Protein AF-A0A2B7XTY3-F1 (afdb_monomer_lite)

Radius of gyration: 16.06 Å; chains: 1; bounding box: 42×30×39 Å

Secondary structure (DSSP, 8-state):
----PPTTSSSPPPTTTTS----S--SSSTTGGG---PPPPP--TT-EEEEE---S-S--EEEE--PPTT--TTT---TT--PEEEEEPPEEEETTEEEETTTTT-EEEEEPPTTS----PPPP-

Foldseek 3Di:
DDDDDDVQQAAQDAPCPPPPDDAPPPDRGHCSLVRQNYWHDDDAAQDKDKDAQADDFDKDWDWDWDDDPPDAPRRDDCPDTDIDTQDMFDWDDDDPDIGTPCPPVRMDMGHGHNPDPDDDGDTDD

Structure (mmCIF, N/CA/C/O backbone):
data_AF-A0A2B7XTY3-F1
#
_entry.id   AF-A0A2B7XTY3-F1
#
loop_
_atom_site.group_PDB
_atom_site.id
_atom_site.type_symbol
_atom_site.label_atom_id
_atom_site.label_alt_id
_atom_site.label_comp_id
_atom_site.label_asym_id
_atom_site.label_entity_id
_atom_site.label_seq_id
_atom_site.pdbx_PDB_ins_code
_atom_site.Cartn_x
_atom_site.Cartn_y
_atom_site.Cartn_z
_atom_site.occupancy
_atom_site.B_iso_or_equiv
_atom_site.auth_seq_id
_atom_site.auth_comp_id
_atom_site.auth_asym_id
_atom_site.auth_atom_id
_atom_site.pdbx_PDB_model_num
ATOM 1 N N . MET A 1 1 ? -20.065 12.460 -11.308 1.00 44.00 1 MET A N 1
ATOM 2 C CA . MET A 1 1 ? -18.612 12.702 -11.453 1.00 44.00 1 MET A CA 1
ATOM 3 C C . MET A 1 1 ? -17.890 11.585 -10.719 1.00 44.00 1 MET A C 1
ATOM 5 O O . MET A 1 1 ? -18.366 11.207 -9.657 1.00 44.00 1 MET A O 1
ATOM 9 N N . ALA A 1 2 ? -16.833 11.008 -11.294 1.00 62.75 2 ALA A N 1
ATOM 10 C CA . ALA A 1 2 ? -15.995 10.056 -10.564 1.00 62.75 2 ALA A CA 1
ATOM 11 C C . ALA A 1 2 ? -15.209 10.824 -9.493 1.00 62.75 2 ALA A C 1
ATOM 13 O O . ALA A 1 2 ? -14.664 11.887 -9.790 1.00 62.75 2 ALA A O 1
ATOM 14 N N . HIS A 1 3 ? -15.209 10.323 -8.259 1.00 78.00 3 HIS A N 1
ATOM 15 C CA . HIS A 1 3 ? -14.416 10.895 -7.174 1.00 78.00 3 HIS A CA 1
ATOM 16 C C . HIS A 1 3 ? -12.926 10.738 -7.492 1.00 78.00 3 HIS A C 1
ATOM 18 O O . HIS A 1 3 ? -12.490 9.634 -7.822 1.00 78.00 3 HIS A O 1
ATOM 24 N N . ILE A 1 4 ? -12.167 11.833 -7.430 1.00 79.00 4 ILE A N 1
ATOM 25 C CA . ILE A 1 4 ? -10.706 11.811 -7.551 1.00 79.00 4 ILE A CA 1
ATOM 26 C C . ILE A 1 4 ? -10.168 11.891 -6.124 1.00 79.00 4 ILE A C 1
ATOM 28 O O . ILE A 1 4 ? -10.354 12.934 -5.495 1.00 79.00 4 ILE A O 1
ATOM 32 N N . PRO A 1 5 ? -9.534 10.825 -5.607 1.00 83.50 5 PRO A N 1
ATOM 33 C CA . PRO A 1 5 ? -9.073 10.820 -4.233 1.00 83.50 5 PRO A CA 1
ATOM 34 C C . PRO A 1 5 ? -8.046 11.918 -3.968 1.00 83.50 5 PRO A C 1
ATOM 36 O O . PRO A 1 5 ? -7.140 12.139 -4.778 1.00 83.50 5 PRO A O 1
ATOM 39 N N . GLY A 1 6 ? -8.171 12.576 -2.819 1.00 86.81 6 GLY A N 1
ATOM 40 C CA . GLY A 1 6 ? -7.137 13.472 -2.313 1.00 86.81 6 GLY A CA 1
ATOM 41 C C . GLY A 1 6 ? -5.882 12.705 -1.870 1.00 86.81 6 GLY A C 1
ATOM 42 O O . GLY A 1 6 ? -5.942 11.492 -1.628 1.00 86.81 6 GLY A O 1
ATOM 43 N N . PRO A 1 7 ? -4.730 13.386 -1.721 1.00 86.38 7 PRO A N 1
ATOM 44 C CA . PRO A 1 7 ? -3.558 12.766 -1.114 1.00 86.38 7 PRO A CA 1
ATOM 45 C C . PRO A 1 7 ? -3.921 12.260 0.287 1.00 86.38 7 PRO A C 1
ATOM 47 O O . PRO A 1 7 ? -4.583 12.963 1.049 1.00 86.38 7 PRO A O 1
ATOM 50 N N . TRP A 1 8 ? -3.492 11.040 0.613 1.00 88.31 8 TRP A N 1
ATOM 51 C CA . TRP A 1 8 ? -3.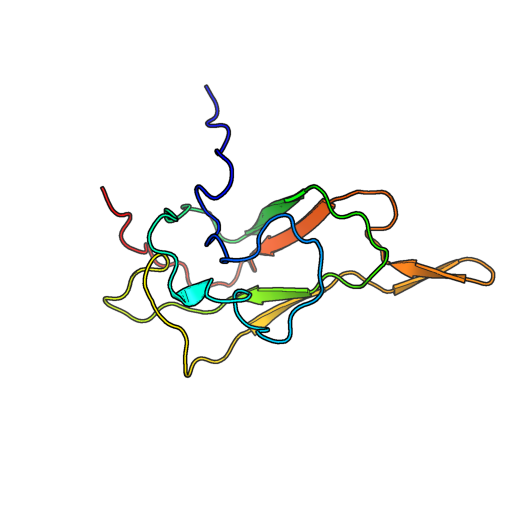729 10.387 1.910 1.00 88.31 8 TRP A CA 1
ATOM 52 C C . TRP A 1 8 ? -5.193 10.072 2.254 1.00 88.31 8 TRP A C 1
ATOM 54 O O . TRP A 1 8 ? -5.459 9.583 3.347 1.00 88.31 8 TRP A O 1
ATOM 64 N N . GLU A 1 9 ? -6.149 10.266 1.338 1.00 90.31 9 GLU A N 1
ATOM 65 C CA . GLU A 1 9 ? -7.566 10.012 1.640 1.00 90.31 9 GLU A CA 1
ATOM 66 C C . GLU A 1 9 ? -7.827 8.555 2.044 1.00 90.31 9 GLU A C 1
ATOM 68 O O . GLU A 1 9 ? -8.570 8.305 2.983 1.00 90.31 9 GLU A O 1
ATOM 73 N N . TYR A 1 10 ? -7.175 7.601 1.377 1.00 90.75 10 TYR A N 1
ATOM 74 C CA . TYR A 1 10 ? -7.287 6.164 1.667 1.00 90.75 10 TYR A CA 1
ATOM 75 C C . TYR A 1 10 ? -5.945 5.527 2.053 1.00 90.75 10 TYR A C 1
ATOM 77 O O . TYR A 1 10 ? -5.815 4.304 2.062 1.00 90.75 10 TYR A O 1
ATOM 85 N N . VAL A 1 11 ? -4.925 6.347 2.326 1.00 90.12 11 VAL A N 1
ATOM 86 C CA . VAL A 1 11 ? -3.563 5.900 2.646 1.00 90.12 11 VAL A CA 1
ATOM 87 C C . VAL A 1 11 ? -3.145 6.551 3.952 1.00 90.12 11 VAL A C 1
ATOM 89 O O . VAL A 1 11 ? -3.159 7.773 4.065 1.00 90.12 11 VAL A O 1
ATOM 92 N N . ARG A 1 12 ? -2.737 5.739 4.929 1.00 89.81 12 ARG A N 1
ATOM 93 C CA . ARG A 1 12 ? -2.214 6.228 6.207 1.00 89.81 12 ARG A CA 1
ATOM 94 C C . ARG A 1 12 ? -0.980 7.103 5.971 1.00 89.81 12 ARG A C 1
ATOM 96 O O . ARG A 1 12 ? 0.006 6.657 5.386 1.00 89.81 12 ARG A O 1
ATOM 103 N N . GLN A 1 13 ? -1.049 8.356 6.408 1.00 89.88 13 GLN A N 1
ATOM 104 C CA . GLN A 1 13 ? 0.046 9.306 6.252 1.00 89.88 13 GLN A CA 1
ATOM 105 C C . GLN A 1 13 ? 1.125 9.069 7.313 1.00 89.88 13 GLN A C 1
ATOM 107 O O . GLN A 1 13 ? 0.864 9.151 8.506 1.00 89.88 13 GLN A O 1
ATOM 112 N N . TRP A 1 14 ? 2.355 8.814 6.880 1.00 88.75 14 TRP A N 1
ATOM 113 C CA . TRP A 1 14 ? 3.515 8.603 7.753 1.00 88.75 14 TRP A CA 1
ATOM 114 C C . TRP A 1 14 ? 4.214 9.931 8.076 1.00 88.75 14 TRP A C 1
ATOM 116 O O . TRP A 1 14 ? 4.176 10.856 7.269 1.00 88.75 14 TRP A O 1
ATOM 126 N N . THR A 1 15 ? 4.884 10.061 9.225 1.00 87.19 15 THR A N 1
ATOM 127 C CA . THR A 1 15 ? 5.346 11.363 9.775 1.00 87.19 15 THR A CA 1
ATOM 128 C C . THR A 1 15 ? 6.521 12.018 9.038 1.00 87.19 15 THR A C 1
ATOM 130 O O . THR A 1 15 ? 6.872 13.160 9.332 1.00 87.19 15 THR A O 1
ATOM 133 N N . ARG A 1 16 ? 7.124 11.335 8.059 1.00 82.88 16 ARG A N 1
ATOM 134 C CA . ARG A 1 16 ? 8.295 11.808 7.293 1.00 82.88 16 ARG A CA 1
ATOM 135 C C . ARG A 1 16 ? 8.054 11.877 5.779 1.00 82.88 16 ARG A C 1
ATOM 137 O O . ARG A 1 16 ? 9.011 11.927 4.999 1.00 82.88 16 ARG A O 1
ATOM 144 N N . TRP A 1 17 ? 6.784 11.900 5.374 1.00 83.62 17 TRP A N 1
ATOM 145 C CA . TRP A 1 17 ? 6.377 12.095 3.984 1.00 83.62 17 TRP A CA 1
ATOM 146 C C . TRP A 1 17 ? 7.073 13.322 3.362 1.00 83.62 17 TRP A C 1
ATOM 148 O O . TRP A 1 17 ? 7.144 14.382 3.978 1.00 83.62 17 TRP A O 1
ATOM 158 N N . GLY A 1 18 ? 7.657 13.153 2.168 1.00 82.38 18 GLY A N 1
ATOM 159 C CA . GLY A 1 18 ? 8.413 14.195 1.452 1.00 82.38 18 GLY A CA 1
ATOM 160 C C . GLY A 1 18 ? 9.920 14.257 1.739 1.00 82.38 18 GLY A C 1
ATOM 161 O O . GLY A 1 18 ? 10.603 15.116 1.191 1.00 82.38 18 GLY A O 1
ATOM 162 N N . THR A 1 19 ? 10.455 13.374 2.589 1.00 82.81 19 THR A N 1
ATOM 163 C CA . THR A 1 19 ? 11.909 13.288 2.826 1.00 82.81 19 THR A CA 1
ATOM 164 C C . THR A 1 19 ? 12.617 12.247 1.948 1.00 82.81 19 THR A C 1
ATOM 166 O O . THR A 1 19 ? 13.841 12.208 1.953 1.00 82.81 19 THR A O 1
ATOM 169 N N . ASP A 1 20 ? 11.866 11.423 1.207 1.00 74.50 20 ASP A N 1
ATOM 170 C CA . ASP A 1 20 ? 12.321 10.382 0.262 1.00 74.50 20 ASP A CA 1
ATOM 171 C C . ASP A 1 20 ? 13.367 9.382 0.796 1.00 74.50 20 ASP A C 1
ATOM 173 O O . ASP A 1 20 ? 14.006 8.658 0.033 1.00 74.50 20 ASP A O 1
ATOM 177 N N . TRP A 1 21 ? 13.528 9.287 2.118 1.00 80.50 21 TRP A N 1
ATOM 178 C CA . TRP A 1 21 ? 14.462 8.347 2.731 1.00 80.50 21 TRP A CA 1
ATOM 179 C C . TRP A 1 21 ? 13.838 6.960 2.910 1.00 80.50 21 TRP A C 1
ATOM 181 O O . TRP A 1 21 ? 12.684 6.855 3.339 1.00 80.50 21 TRP A O 1
ATOM 191 N N . PRO A 1 22 ? 14.609 5.882 2.671 1.00 78.31 22 PRO A N 1
ATOM 192 C CA . PRO A 1 22 ? 14.204 4.546 3.066 1.00 78.31 22 PRO A CA 1
ATOM 193 C C . PRO A 1 22 ? 14.003 4.485 4.580 1.00 78.31 22 PRO A C 1
ATOM 195 O O . PRO A 1 22 ? 14.678 5.164 5.360 1.00 78.31 22 PRO A O 1
ATOM 198 N N . VAL A 1 23 ? 13.071 3.636 4.993 1.00 83.88 23 VAL A N 1
ATOM 199 C CA . VAL A 1 23 ? 12.672 3.490 6.389 1.00 83.88 23 VAL A CA 1
ATOM 200 C C . VAL A 1 23 ? 12.866 2.063 6.868 1.00 83.88 23 VAL A C 1
ATOM 202 O O . VAL A 1 23 ? 12.807 1.111 6.094 1.00 83.88 23 VAL A O 1
ATOM 205 N N . TRP A 1 24 ? 13.088 1.932 8.172 1.00 82.62 24 TRP A N 1
ATOM 206 C CA . TRP A 1 24 ? 13.222 0.644 8.855 1.00 82.62 24 TRP A CA 1
ATOM 207 C C . TRP A 1 24 ? 11.946 0.241 9.599 1.00 82.62 24 TRP A C 1
ATOM 209 O O . TRP A 1 24 ? 11.839 -0.886 10.070 1.00 82.62 24 TRP A O 1
ATOM 219 N N . ASP A 1 25 ? 10.972 1.151 9.680 1.00 85.62 25 ASP A N 1
ATOM 220 C CA . ASP A 1 25 ? 9.600 0.807 10.034 1.00 85.62 25 ASP A CA 1
ATOM 221 C C . ASP A 1 25 ? 8.900 0.272 8.779 1.00 85.62 25 ASP A C 1
ATOM 223 O O . ASP A 1 25 ? 8.530 1.024 7.877 1.00 85.62 25 ASP A O 1
ATOM 227 N N . ILE A 1 26 ? 8.814 -1.053 8.687 1.00 85.38 26 ILE A N 1
ATOM 228 C CA . ILE A 1 26 ? 8.478 -1.764 7.448 1.00 85.38 26 ILE A CA 1
ATOM 229 C C . ILE A 1 26 ? 6.987 -2.082 7.284 1.00 85.38 26 ILE A C 1
ATOM 231 O O . ILE A 1 26 ? 6.615 -2.642 6.256 1.00 85.38 26 ILE A O 1
ATOM 235 N N . ARG A 1 27 ? 6.136 -1.780 8.276 1.00 85.69 27 ARG A N 1
ATOM 236 C CA . ARG A 1 27 ? 4.709 -2.161 8.224 1.00 85.69 27 ARG A CA 1
ATOM 237 C C . ARG A 1 27 ? 3.878 -1.158 7.438 1.00 85.69 27 ARG A C 1
ATOM 239 O O . ARG A 1 27 ? 3.436 -1.445 6.333 1.00 85.69 27 ARG A O 1
ATOM 246 N N . CYS A 1 28 ? 3.728 0.037 8.001 1.00 87.38 28 CYS A N 1
ATOM 247 C CA . CYS A 1 28 ? 3.005 1.153 7.396 1.00 87.38 28 CYS A CA 1
ATOM 248 C C . CYS A 1 28 ? 3.883 2.407 7.271 1.00 87.38 28 CYS A C 1
ATOM 250 O O . CYS A 1 28 ? 3.348 3.504 7.128 1.00 87.38 28 CYS A O 1
ATOM 252 N N . ASN A 1 29 ? 5.216 2.257 7.301 1.00 89.25 29 ASN A N 1
ATOM 253 C CA . ASN A 1 29 ? 6.177 3.362 7.398 1.00 89.25 29 ASN A CA 1
ATOM 254 C C . ASN A 1 29 ? 6.104 4.079 8.774 1.00 89.25 29 ASN A C 1
ATOM 256 O O . ASN A 1 29 ? 5.231 3.792 9.592 1.00 89.25 29 ASN A O 1
ATOM 260 N N . VAL A 1 30 ? 7.046 4.985 9.055 1.00 88.81 30 VAL A N 1
ATOM 261 C CA . VAL A 1 30 ? 7.252 5.628 10.365 1.00 88.81 30 VAL A CA 1
ATOM 262 C C . VAL A 1 30 ? 5.980 6.329 10.843 1.00 88.81 30 VAL A C 1
ATOM 264 O O . VAL A 1 30 ? 5.494 7.260 10.198 1.00 88.81 30 VAL A O 1
ATOM 267 N N . ASP A 1 31 ? 5.464 5.875 11.989 1.00 87.06 31 ASP A N 1
ATOM 268 C CA . ASP A 1 31 ? 4.212 6.333 12.616 1.00 87.06 31 ASP A CA 1
ATOM 269 C C . ASP A 1 31 ? 2.957 6.187 11.733 1.00 87.06 31 ASP A C 1
ATOM 271 O O . ASP A 1 31 ? 1.890 6.684 12.095 1.00 87.06 31 ASP A O 1
ATOM 275 N N . GLY A 1 32 ? 3.034 5.477 10.603 1.00 85.38 32 GLY A N 1
ATOM 276 C CA . GLY A 1 32 ? 1.891 5.302 9.711 1.00 85.38 32 GLY A CA 1
ATOM 277 C C . GLY A 1 32 ? 0.732 4.567 10.384 1.00 85.38 32 GLY A C 1
ATOM 278 O O . GLY A 1 32 ? -0.418 4.934 10.174 1.00 85.38 32 GLY A O 1
ATOM 279 N N . SER A 1 33 ? 0.997 3.597 11.268 1.00 78.44 33 SER A N 1
ATOM 280 C CA . SER A 1 33 ? -0.068 2.895 12.009 1.00 78.44 33 SER A CA 1
ATOM 281 C C . SER A 1 33 ? -0.818 3.782 13.010 1.00 78.44 33 SER A C 1
ATOM 283 O O . SER A 1 33 ? -1.920 3.438 13.428 1.00 78.44 33 SER A O 1
ATOM 285 N N . ARG A 1 34 ? -0.259 4.947 13.361 1.00 78.38 34 ARG A N 1
ATOM 286 C CA . ARG A 1 34 ? -0.883 5.941 14.248 1.00 78.38 34 ARG A CA 1
ATOM 287 C C . ARG A 1 34 ? -1.683 6.998 13.485 1.00 78.38 34 ARG A C 1
ATOM 289 O O . ARG A 1 34 ? -2.318 7.843 14.115 1.00 78.38 34 ARG A O 1
ATOM 296 N N . ALA A 1 35 ? -1.641 6.985 12.153 1.00 79.25 35 ALA A N 1
ATOM 297 C CA . ALA A 1 35 ? -2.366 7.941 11.330 1.00 79.25 35 ALA A CA 1
ATOM 298 C C . ALA A 1 35 ? -3.871 7.644 11.363 1.00 79.25 35 ALA A C 1
ATOM 300 O O . ALA A 1 35 ? -4.314 6.592 10.911 1.00 79.25 35 ALA A O 1
ATOM 301 N N . THR A 1 36 ? -4.666 8.584 11.874 1.00 72.69 36 THR A N 1
ATOM 302 C CA . THR A 1 36 ? -6.124 8.428 12.043 1.00 72.69 36 THR A CA 1
ATOM 303 C C . THR A 1 36 ? -6.952 9.161 10.988 1.00 72.69 36 THR A C 1
ATOM 305 O O . THR A 1 36 ? -8.178 9.115 11.026 1.00 72.69 36 THR A O 1
ATOM 308 N N . ASN A 1 37 ? -6.308 9.849 10.044 1.00 81.94 37 ASN A N 1
ATOM 309 C CA . ASN A 1 37 ? -6.967 10.681 9.035 1.00 81.94 37 ASN A CA 1
ATOM 310 C C . ASN A 1 37 ? -7.392 9.924 7.765 1.00 81.94 37 ASN A C 1
ATOM 312 O O . ASN A 1 37 ? -8.110 10.491 6.944 1.00 81.94 37 ASN A O 1
ATOM 316 N N . ALA A 1 38 ? -6.959 8.673 7.589 1.00 88.06 38 ALA A N 1
ATOM 317 C CA . ALA A 1 38 ? -7.303 7.877 6.417 1.00 88.06 38 ALA A CA 1
ATOM 318 C C . ALA A 1 38 ? -8.727 7.302 6.516 1.00 88.06 38 ALA A C 1
ATOM 320 O O . ALA A 1 38 ? -9.136 6.759 7.543 1.00 88.06 38 ALA A O 1
ATOM 321 N N . GLN A 1 39 ? -9.467 7.370 5.415 1.00 88.00 39 GLN A N 1
ATOM 322 C CA . GLN A 1 39 ? -10.768 6.736 5.239 1.00 88.00 39 GLN A CA 1
ATOM 323 C C . GLN A 1 39 ? -10.619 5.299 4.722 1.00 88.00 39 GLN A C 1
ATOM 325 O O . GLN A 1 39 ? -9.562 4.874 4.254 1.00 88.00 39 GLN A O 1
ATOM 330 N N . THR A 1 40 ? -11.710 4.531 4.774 1.00 87.44 40 THR A N 1
ATOM 331 C CA . THR A 1 40 ? -11.752 3.168 4.226 1.00 87.44 40 THR A CA 1
ATOM 332 C C . THR A 1 40 ? -12.357 3.170 2.826 1.00 87.44 40 THR A C 1
ATOM 334 O O . THR A 1 40 ? -13.525 3.513 2.649 1.00 87.44 40 THR A O 1
ATOM 337 N N . LEU A 1 41 ? -11.585 2.724 1.834 1.00 87.81 41 LEU A N 1
ATOM 338 C CA . LEU A 1 41 ? -12.069 2.556 0.465 1.00 87.81 41 LEU A CA 1
ATOM 339 C C . LEU A 1 41 ? -12.831 1.232 0.318 1.00 87.81 41 LEU A C 1
ATOM 341 O O . LEU A 1 41 ? -12.294 0.156 0.579 1.00 87.81 41 LEU A O 1
ATOM 345 N N . THR A 1 42 ? -14.078 1.294 -0.154 1.00 87.88 42 THR A N 1
ATOM 346 C CA . THR A 1 42 ? -14.834 0.085 -0.512 1.00 87.88 42 THR A CA 1
ATOM 347 C C . THR A 1 42 ? -14.452 -0.374 -1.915 1.00 87.88 42 THR A C 1
ATOM 349 O O . THR A 1 42 ? -14.661 0.349 -2.886 1.00 87.88 42 THR A O 1
ATOM 352 N N . VAL A 1 43 ? -13.937 -1.599 -2.030 1.00 88.56 43 VAL A N 1
ATOM 353 C CA . VAL A 1 43 ? -13.514 -2.208 -3.300 1.00 88.56 43 VAL A CA 1
ATOM 354 C C . VAL A 1 43 ? -14.003 -3.644 -3.411 1.00 88.56 43 VAL A C 1
ATOM 356 O O . VAL A 1 43 ? -14.216 -4.322 -2.406 1.00 88.56 43 VAL A O 1
ATOM 359 N N . ALA A 1 44 ? -14.191 -4.111 -4.643 1.00 90.62 44 ALA A N 1
ATOM 360 C CA . ALA A 1 44 ? -14.522 -5.501 -4.907 1.00 90.62 44 ALA A CA 1
ATOM 361 C C . ALA A 1 44 ? -13.255 -6.365 -4.984 1.00 90.62 44 ALA A C 1
ATOM 363 O O . ALA A 1 44 ? -12.195 -5.920 -5.426 1.00 90.62 44 ALA A O 1
ATOM 364 N N . ALA A 1 45 ? -13.369 -7.637 -4.606 1.00 91.56 45 ALA A N 1
ATOM 365 C CA . ALA A 1 45 ? -12.350 -8.629 -4.924 1.00 91.56 45 ALA A CA 1
ATOM 366 C C . ALA A 1 45 ? -12.158 -8.706 -6.451 1.00 91.56 45 ALA A C 1
ATOM 368 O O . ALA A 1 45 ? -13.121 -8.635 -7.216 1.00 91.56 45 ALA A O 1
ATOM 369 N N . GLY A 1 46 ? -10.913 -8.841 -6.908 1.00 92.56 46 GLY A N 1
ATOM 370 C CA . GLY A 1 46 ? -10.566 -8.754 -8.328 1.00 92.56 46 GLY A CA 1
ATOM 371 C C . GLY A 1 46 ? -10.350 -7.334 -8.857 1.00 92.56 46 GLY A C 1
ATOM 372 O O . GLY A 1 46 ? -9.910 -7.201 -9.996 1.00 92.56 46 GLY A O 1
ATOM 373 N N . THR A 1 47 ? -10.619 -6.284 -8.072 1.00 93.69 47 THR A N 1
ATOM 374 C CA . THR A 1 47 ? -10.275 -4.909 -8.457 1.00 93.69 47 THR A CA 1
ATOM 375 C C . THR A 1 47 ? -8.755 -4.731 -8.500 1.00 93.69 47 THR A C 1
ATOM 377 O O . THR A 1 47 ? -8.044 -5.172 -7.594 1.00 93.69 47 THR A O 1
ATOM 380 N N . GLN A 1 48 ? -8.264 -4.064 -9.548 1.00 93.06 48 GLN A N 1
ATOM 381 C CA . GLN A 1 48 ? -6.888 -3.581 -9.626 1.00 93.06 48 GLN A CA 1
ATOM 382 C C . GLN A 1 48 ? -6.778 -2.218 -8.933 1.00 93.06 48 GLN A C 1
ATOM 384 O O . GLN A 1 48 ? -7.561 -1.309 -9.206 1.00 93.06 48 GLN A O 1
ATOM 389 N N . LEU A 1 49 ? -5.808 -2.095 -8.035 1.00 91.31 49 LEU A N 1
ATOM 390 C CA . LEU A 1 49 ? -5.424 -0.865 -7.357 1.00 91.31 49 LEU A CA 1
ATOM 391 C C . LEU A 1 49 ? -4.101 -0.372 -7.932 1.00 91.31 49 LEU A C 1
ATOM 393 O O . LEU A 1 49 ? -3.221 -1.180 -8.230 1.00 91.31 49 LEU A O 1
ATOM 397 N N . THR A 1 50 ? -3.958 0.947 -8.034 1.00 89.94 50 THR A N 1
ATOM 398 C CA . THR A 1 50 ? -2.768 1.597 -8.587 1.00 89.94 50 THR A CA 1
ATOM 399 C C . THR A 1 50 ? -2.250 2.651 -7.619 1.00 89.94 50 THR A C 1
ATOM 401 O O . THR A 1 50 ? -2.995 3.543 -7.215 1.00 89.94 50 THR A O 1
ATOM 404 N N . ILE A 1 51 ? -0.960 2.579 -7.306 1.00 86.56 51 ILE A N 1
ATOM 405 C CA . ILE A 1 51 ? -0.186 3.643 -6.662 1.00 86.56 51 ILE A CA 1
ATOM 406 C C . ILE A 1 51 ? 0.685 4.285 -7.745 1.00 86.56 51 ILE A C 1
ATOM 408 O O . ILE A 1 51 ? 1.225 3.587 -8.602 1.00 86.56 51 ILE A O 1
ATOM 412 N N . ARG A 1 52 ? 0.787 5.614 -7.743 1.00 86.94 52 ARG A N 1
ATOM 413 C CA . ARG A 1 52 ? 1.545 6.400 -8.732 1.00 86.94 52 ARG A CA 1
ATOM 414 C C . ARG A 1 52 ? 2.828 6.950 -8.109 1.00 86.94 52 ARG A C 1
ATOM 416 O O . ARG A 1 52 ? 3.037 6.811 -6.911 1.00 86.94 52 ARG A O 1
ATOM 423 N N . GLU A 1 53 ? 3.649 7.595 -8.934 1.00 85.62 53 GLU A N 1
ATOM 424 C CA . GLU A 1 53 ? 4.844 8.346 -8.510 1.00 85.62 53 GLU A CA 1
ATOM 425 C C . GLU A 1 53 ? 5.993 7.464 -7.991 1.00 85.62 53 GLU A C 1
ATOM 427 O O . GLU A 1 53 ? 6.780 7.862 -7.138 1.00 85.62 53 GLU A O 1
ATOM 432 N N . VAL A 1 54 ? 6.135 6.262 -8.556 1.00 87.19 54 VAL A N 1
ATOM 433 C CA . VAL A 1 54 ? 7.279 5.376 -8.288 1.00 87.19 54 VAL A CA 1
ATOM 434 C C . VAL A 1 54 ? 8.433 5.725 -9.235 1.00 87.19 54 VAL A C 1
ATOM 436 O O . VAL A 1 54 ? 8.306 5.569 -10.449 1.00 87.19 54 VAL A O 1
ATOM 439 N N . TYR A 1 55 ? 9.558 6.207 -8.698 1.00 86.00 55 TYR A N 1
ATOM 440 C CA . TYR A 1 55 ? 10.688 6.698 -9.509 1.00 86.00 55 TYR A CA 1
ATOM 441 C C . TYR A 1 55 ? 11.951 5.835 -9.456 1.00 86.00 55 TYR A C 1
ATOM 443 O O . TYR A 1 55 ? 12.783 5.932 -10.358 1.00 86.00 55 TYR A O 1
ATOM 451 N N . HIS A 1 56 ? 12.098 4.992 -8.435 1.00 87.25 56 HIS A N 1
ATOM 452 C CA . HIS A 1 56 ? 13.234 4.085 -8.323 1.00 87.25 56 HIS A CA 1
ATOM 453 C C . HIS A 1 56 ? 12.923 2.732 -8.957 1.00 87.25 56 HIS A C 1
ATOM 455 O O . HIS A 1 56 ? 11.820 2.204 -8.827 1.00 87.25 56 HIS A O 1
ATOM 461 N N . GLU A 1 57 ? 13.919 2.184 -9.650 1.00 86.56 57 GLU A N 1
ATOM 462 C CA . GLU A 1 57 ? 13.909 0.796 -10.095 1.00 86.56 57 GLU A CA 1
ATOM 463 C C . GLU A 1 57 ? 13.953 -0.115 -8.867 1.00 86.56 57 GLU A C 1
ATOM 465 O O . GLU A 1 57 ? 14.722 0.123 -7.934 1.00 86.56 57 GLU A O 1
ATOM 470 N N . GLY A 1 58 ? 13.067 -1.107 -8.831 1.00 88.19 58 GLY A N 1
ATOM 471 C CA . GLY A 1 58 ? 12.987 -2.024 -7.709 1.00 88.19 58 GLY A CA 1
ATOM 472 C C . GLY A 1 58 ? 11.726 -2.887 -7.720 1.00 88.19 58 GLY A C 1
ATOM 473 O O . GLY A 1 58 ? 10.748 -2.572 -8.410 1.00 88.19 58 GLY A O 1
ATOM 474 N N . PRO A 1 59 ? 11.730 -3.971 -6.928 1.00 90.00 59 PRO A N 1
ATOM 475 C CA . PRO A 1 59 ? 10.561 -4.814 -6.765 1.00 90.00 59 PRO A CA 1
ATOM 476 C C . PRO A 1 59 ? 9.472 -4.068 -6.002 1.00 90.00 59 PRO A C 1
ATOM 478 O O . PRO A 1 59 ? 9.700 -3.626 -4.874 1.00 90.00 59 PRO A O 1
ATOM 481 N N . MET A 1 60 ? 8.256 -4.051 -6.542 1.00 92.69 60 MET A N 1
ATOM 482 C CA . MET A 1 60 ? 7.075 -3.758 -5.734 1.00 92.69 60 MET A CA 1
ATOM 483 C C . MET A 1 60 ? 6.486 -5.063 -5.224 1.00 92.69 60 MET A C 1
ATOM 485 O O . MET A 1 60 ? 6.346 -6.032 -5.967 1.00 92.69 60 MET A O 1
ATOM 489 N N . GLN A 1 61 ? 6.154 -5.094 -3.938 1.00 93.62 61 GLN A N 1
ATOM 490 C CA . GLN A 1 61 ? 5.526 -6.235 -3.283 1.00 93.62 61 GLN A CA 1
ATOM 491 C C . GLN A 1 61 ? 4.274 -5.751 -2.570 1.00 93.62 61 GLN A C 1
ATOM 493 O O . GLN A 1 61 ? 4.294 -4.713 -1.910 1.00 93.62 61 GLN A O 1
ATOM 498 N N . TYR A 1 62 ? 3.197 -6.519 -2.685 1.00 93.44 62 TYR A N 1
ATOM 499 C CA . TYR A 1 62 ? 1.889 -6.116 -2.191 1.00 93.44 62 TYR A CA 1
ATOM 500 C C . TYR A 1 62 ? 1.397 -7.123 -1.167 1.00 93.44 62 TYR A C 1
ATOM 502 O O . TYR A 1 62 ? 1.385 -8.331 -1.422 1.00 93.44 62 TYR A O 1
ATOM 510 N N . TYR A 1 63 ? 0.964 -6.617 -0.018 1.00 92.25 63 TYR A N 1
ATOM 511 C CA . TYR A 1 63 ? 0.484 -7.427 1.089 1.00 92.25 63 TYR A CA 1
ATOM 512 C C . TYR A 1 63 ? -0.902 -6.965 1.522 1.00 92.25 63 TYR A C 1
ATOM 514 O O . TYR A 1 63 ? -1.247 -5.791 1.392 1.00 92.25 63 TYR A O 1
ATOM 522 N N . ILE A 1 64 ? -1.699 -7.903 2.019 1.00 89.69 64 ILE A N 1
ATOM 523 C CA . ILE A 1 64 ? -2.992 -7.630 2.638 1.00 89.69 64 ILE A CA 1
ATOM 524 C C . ILE A 1 64 ? -3.071 -8.339 3.977 1.00 89.69 64 ILE A C 1
ATOM 526 O O . ILE A 1 64 ? -2.500 -9.414 4.170 1.00 89.69 64 ILE A O 1
ATOM 530 N N . VAL A 1 65 ? -3.815 -7.734 4.886 1.00 88.50 65 VAL A N 1
ATOM 531 C CA . VAL A 1 65 ? -4.127 -8.276 6.198 1.00 88.50 65 VAL A CA 1
ATOM 532 C C . VAL A 1 65 ? -5.625 -8.122 6.448 1.00 88.50 65 VAL A C 1
ATOM 534 O O . VAL A 1 65 ? -6.274 -7.209 5.926 1.00 88.50 65 VAL A O 1
ATOM 537 N N . LYS A 1 66 ? -6.206 -9.067 7.184 1.00 85.81 66 LYS A N 1
ATOM 538 C CA . LYS A 1 66 ? -7.642 -9.110 7.441 1.00 85.81 66 LYS A CA 1
ATOM 539 C C . LYS A 1 66 ? -7.924 -8.462 8.791 1.00 85.81 66 LYS A C 1
ATOM 541 O O . LYS A 1 66 ? -7.890 -9.140 9.798 1.00 85.81 66 LYS A O 1
ATOM 546 N N . VAL A 1 67 ? -8.364 -7.205 8.776 1.00 85.25 67 VAL A N 1
ATOM 547 C CA . VAL A 1 67 ? -8.800 -6.493 9.992 1.00 85.25 67 VAL A CA 1
ATOM 548 C C . VAL A 1 67 ? -9.761 -7.362 10.836 1.00 85.25 67 VAL A C 1
ATOM 550 O O . VAL A 1 67 ? -10.728 -7.896 10.256 1.00 85.25 67 VAL A O 1
ATOM 553 N N . PRO A 1 68 ? -9.529 -7.512 12.157 1.00 83.50 68 PRO A N 1
ATOM 554 C CA . PRO A 1 68 ? -10.402 -8.237 13.071 1.00 83.50 68 PRO A CA 1
ATOM 555 C C . PRO A 1 68 ? -11.857 -7.785 13.036 1.00 83.50 68 PRO A C 1
ATOM 557 O O . PRO A 1 68 ? -12.214 -6.694 12.591 1.00 83.50 68 PRO A O 1
ATOM 560 N N . GLU A 1 69 ? -12.731 -8.644 13.545 1.00 81.75 69 GLU A N 1
ATOM 561 C CA . GLU A 1 69 ? -14.112 -8.262 13.808 1.00 81.75 69 GLU A CA 1
ATOM 562 C C . GLU A 1 69 ? -14.191 -7.154 14.866 1.00 81.75 69 GLU A C 1
ATOM 564 O O . GLU A 1 69 ? -13.572 -7.258 15.917 1.00 81.75 69 GLU A O 1
ATOM 569 N N . GLY A 1 70 ? -14.976 -6.108 14.587 1.00 82.06 70 GLY A N 1
ATOM 570 C CA . GLY A 1 70 ? -15.163 -4.965 15.489 1.00 82.06 70 GLY A CA 1
ATOM 571 C C . GLY A 1 70 ? -14.142 -3.840 15.304 1.00 82.06 70 GLY A C 1
ATOM 572 O O . GLY A 1 70 ? -14.380 -2.740 15.788 1.00 82.06 70 GLY A O 1
ATOM 573 N N . GLU A 1 71 ? -13.073 -4.086 14.545 1.00 82.94 71 GLU A N 1
ATOM 574 C CA . GLU A 1 71 ? -12.017 -3.116 14.255 1.00 82.94 71 GLU A CA 1
ATOM 575 C C . GLU A 1 71 ? -12.220 -2.427 12.894 1.00 82.94 71 GLU A C 1
ATOM 577 O O . GLU A 1 71 ? -12.913 -2.932 12.001 1.00 82.94 71 GLU A O 1
ATOM 582 N N . MET A 1 72 ? -11.594 -1.261 12.715 1.00 78.94 72 MET A N 1
ATOM 583 C CA . MET A 1 72 ? -11.620 -0.507 11.456 1.00 78.94 72 MET A CA 1
ATOM 584 C C . MET A 1 72 ? -10.249 -0.493 10.786 1.00 78.94 72 MET A C 1
ATOM 586 O O . MET A 1 72 ? -9.232 -0.268 11.436 1.00 78.94 72 MET A O 1
ATOM 590 N N . ALA A 1 73 ? -10.225 -0.622 9.455 1.00 81.25 73 ALA A N 1
ATOM 591 C CA . ALA A 1 73 ? -8.990 -0.515 8.674 1.00 81.25 73 ALA A CA 1
ATOM 592 C C . ALA A 1 73 ? -8.278 0.833 8.876 1.00 81.25 73 ALA A C 1
ATOM 594 O O . ALA A 1 73 ? -7.057 0.898 8.795 1.00 81.25 73 ALA A O 1
ATOM 595 N N . ALA A 1 74 ? -9.019 1.901 9.178 1.00 78.75 74 ALA A N 1
ATOM 596 C CA . ALA A 1 74 ? -8.452 3.220 9.438 1.00 78.75 74 ALA A CA 1
ATOM 597 C C . ALA A 1 74 ? -7.602 3.276 10.722 1.00 78.75 74 ALA A C 1
ATOM 599 O O . ALA A 1 74 ? -6.563 3.924 10.717 1.00 78.75 74 ALA A O 1
ATOM 600 N N . THR A 1 75 ? -8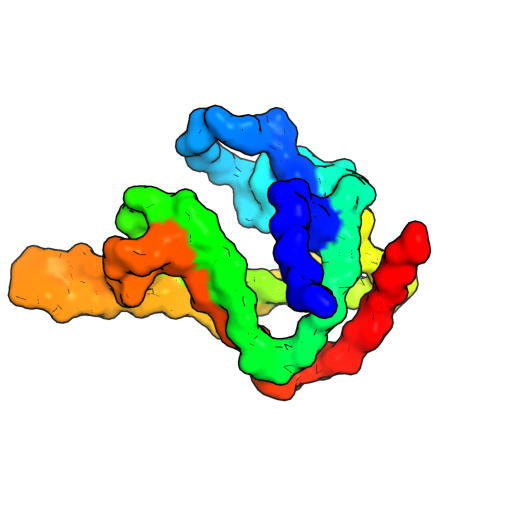.004 2.584 11.794 1.00 75.88 75 THR A N 1
ATOM 601 C CA . THR A 1 75 ? -7.459 2.795 13.154 1.00 75.88 75 THR A CA 1
ATOM 602 C C . THR A 1 75 ? -6.802 1.569 13.778 1.00 75.88 75 THR A C 1
ATOM 604 O O . THR A 1 75 ? -6.186 1.682 14.832 1.00 75.88 75 THR A O 1
ATOM 607 N N . TRP A 1 76 ? -6.964 0.393 13.176 1.00 79.81 76 TRP A N 1
ATOM 608 C CA . TRP A 1 76 ? -6.463 -0.854 13.737 1.00 79.81 76 TRP A CA 1
ATOM 609 C C . TRP A 1 76 ? -4.933 -0.958 13.638 1.00 79.81 76 TRP A C 1
ATOM 611 O O . TRP A 1 76 ? -4.373 -0.874 12.540 1.00 79.81 76 TRP A O 1
ATOM 621 N N . ASP A 1 77 ? -4.276 -1.152 14.786 1.00 73.62 77 ASP A N 1
ATOM 622 C CA . ASP A 1 77 ? -2.831 -1.366 14.889 1.00 73.62 77 ASP A CA 1
ATOM 623 C C . ASP A 1 77 ? -2.525 -2.872 14.832 1.00 73.62 77 ASP A C 1
ATOM 625 O O . ASP A 1 77 ? -2.920 -3.673 15.681 1.00 73.62 77 ASP A O 1
ATOM 629 N N . GLU A 1 78 ? -1.859 -3.262 13.757 1.00 65.94 78 GLU A N 1
ATOM 630 C CA . GLU A 1 78 ? -1.782 -4.613 13.189 1.00 65.94 78 GLU A CA 1
ATOM 631 C C . GLU A 1 78 ? -0.716 -5.514 13.838 1.00 65.94 78 GLU A C 1
ATOM 633 O O . GLU A 1 78 ? -0.093 -6.355 13.186 1.00 65.94 78 GLU A O 1
ATOM 638 N N . ASP A 1 79 ? -0.472 -5.329 15.137 1.00 65.38 79 ASP A N 1
ATOM 639 C CA . ASP A 1 79 ? 0.786 -5.696 15.798 1.00 65.38 79 ASP A CA 1
ATOM 640 C C . ASP A 1 79 ? 1.070 -7.217 15.859 1.00 65.38 79 ASP A C 1
ATOM 642 O O . ASP A 1 79 ? 2.154 -7.624 16.277 1.00 65.38 79 ASP A O 1
ATOM 646 N N . ARG A 1 80 ? 0.125 -8.084 15.447 1.00 62.84 80 ARG A N 1
ATOM 647 C CA . ARG A 1 80 ? 0.237 -9.556 15.577 1.00 62.84 80 ARG A CA 1
ATOM 648 C C . ARG A 1 80 ? -0.387 -10.395 14.455 1.00 62.84 80 ARG A C 1
ATOM 650 O O . ARG A 1 80 ? -0.576 -11.596 14.650 1.00 62.84 80 ARG A O 1
ATOM 657 N N . GLU A 1 81 ? -0.704 -9.820 13.297 1.00 68.06 81 GLU A N 1
ATOM 658 C CA . GLU A 1 81 ? -1.398 -10.569 12.238 1.00 68.06 81 GLU A CA 1
ATOM 659 C C . GLU A 1 81 ? -0.523 -11.054 11.077 1.00 68.06 81 GLU A C 1
ATOM 661 O O . GLU A 1 81 ? 0.498 -10.467 10.716 1.00 68.06 81 GLU A O 1
ATOM 666 N N . ALA A 1 82 ? -0.956 -12.172 10.485 1.00 77.19 82 ALA A N 1
ATOM 667 C CA . ALA A 1 82 ? -0.311 -12.811 9.350 1.00 77.19 82 ALA A CA 1
ATOM 668 C C . ALA A 1 82 ? -0.616 -12.040 8.058 1.00 77.19 82 ALA A C 1
ATOM 670 O O . ALA A 1 82 ? -1.629 -12.268 7.396 1.00 77.19 82 ALA A O 1
ATOM 671 N N . TRP A 1 83 ? 0.286 -11.135 7.689 1.00 87.12 83 TRP A N 1
ATOM 672 C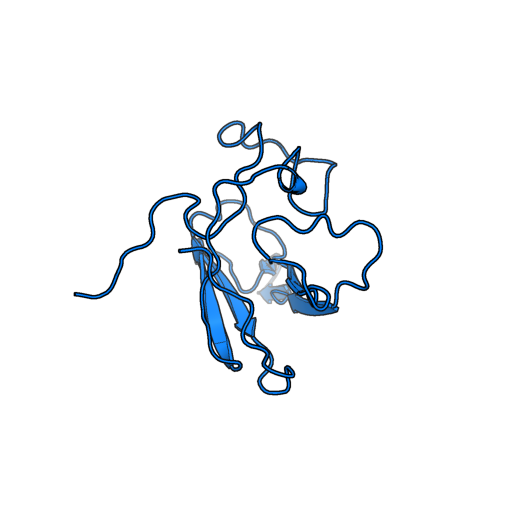 CA . TRP A 1 83 ? 0.295 -10.517 6.369 1.00 87.12 83 TRP A CA 1
ATOM 673 C C . TRP A 1 83 ? 0.378 -11.577 5.271 1.00 87.12 83 TRP A C 1
ATOM 675 O O . TRP A 1 83 ? 1.268 -12.432 5.269 1.00 87.12 83 TRP A O 1
ATOM 685 N N . PHE A 1 84 ? -0.523 -11.487 4.298 1.00 90.06 84 PHE A N 1
ATOM 686 C CA . PHE A 1 84 ? -0.508 -12.332 3.115 1.00 90.06 84 PHE A CA 1
ATOM 687 C C . PHE A 1 84 ? 0.043 -11.554 1.922 1.00 90.06 84 PHE A C 1
ATOM 689 O O . PHE A 1 84 ? -0.477 -10.495 1.570 1.00 90.06 84 PHE A O 1
ATOM 696 N N . LYS A 1 85 ? 1.077 -12.093 1.268 1.00 92.00 85 LYS A N 1
ATOM 697 C CA . LYS A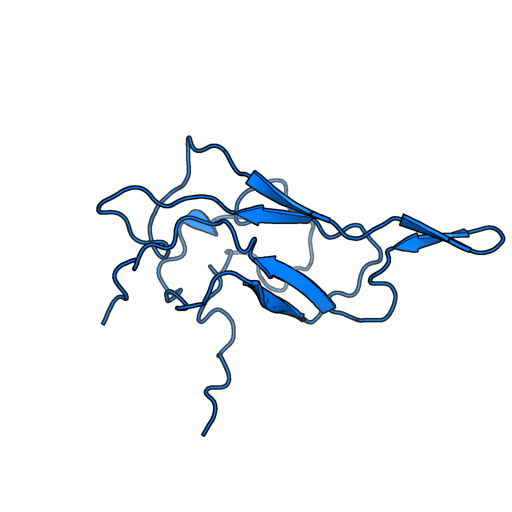 1 85 ? 1.593 -11.539 0.011 1.00 92.00 85 LYS A CA 1
ATOM 698 C C . LYS A 1 85 ? 0.605 -11.829 -1.118 1.00 92.00 85 LYS A C 1
ATOM 700 O O . LYS A 1 85 ? 0.399 -12.984 -1.472 1.00 92.00 85 LYS A O 1
ATOM 705 N N . MET A 1 86 ? 0.037 -10.782 -1.708 1.00 92.06 86 MET A N 1
ATOM 706 C CA . MET A 1 86 ? -0.884 -10.892 -2.845 1.00 92.06 86 MET A CA 1
ATOM 707 C C . MET A 1 86 ? -0.160 -11.005 -4.186 1.00 92.06 86 MET A C 1
ATOM 709 O O . MET A 1 86 ? -0.701 -11.574 -5.129 1.00 92.06 86 MET A O 1
ATOM 713 N N . GLY A 1 87 ? 1.045 -10.444 -4.278 1.00 91.06 87 GLY A N 1
ATOM 714 C CA . GLY A 1 87 ? 1.830 -10.446 -5.504 1.00 91.06 87 GLY A CA 1
ATOM 715 C C . GLY A 1 87 ? 3.103 -9.621 -5.380 1.00 91.06 87 GLY A C 1
ATOM 716 O O . GLY A 1 87 ? 3.342 -8.954 -4.368 1.00 91.06 87 GLY A O 1
ATOM 717 N N . ALA A 1 88 ? 3.913 -9.686 -6.428 1.00 92.44 88 ALA A N 1
ATOM 718 C CA . ALA A 1 88 ? 5.096 -8.869 -6.615 1.00 92.44 88 ALA A CA 1
ATOM 719 C C . ALA A 1 88 ? 5.304 -8.620 -8.112 1.00 92.44 88 ALA A C 1
ATOM 721 O O . ALA A 1 88 ? 4.811 -9.395 -8.931 1.00 92.44 88 ALA A O 1
ATOM 722 N N . ASP A 1 89 ? 6.024 -7.556 -8.445 1.00 89.94 89 ASP A N 1
ATOM 723 C CA . ASP A 1 89 ? 6.503 -7.350 -9.809 1.00 89.94 89 ASP A CA 1
ATOM 724 C C . ASP A 1 89 ? 7.570 -8.394 -10.164 1.00 89.94 89 ASP A C 1
ATOM 726 O O . ASP A 1 89 ? 8.406 -8.764 -9.333 1.00 89.94 89 ASP A O 1
ATOM 730 N N . ASP A 1 90 ? 7.540 -8.855 -11.412 1.00 89.12 90 ASP A N 1
ATOM 731 C CA . ASP A 1 90 ? 8.447 -9.884 -11.906 1.00 89.12 90 ASP A CA 1
ATOM 732 C C . ASP A 1 90 ? 9.788 -9.288 -12.332 1.00 89.12 90 ASP A C 1
ATOM 734 O O . ASP A 1 90 ? 9.876 -8.160 -12.830 1.00 89.12 90 ASP A O 1
ATOM 738 N N . LEU A 1 91 ? 10.838 -10.099 -12.202 1.00 90.19 91 LEU A N 1
ATOM 739 C CA . LEU A 1 91 ? 12.140 -9.815 -12.783 1.00 90.19 91 LEU A CA 1
ATOM 740 C C . LEU A 1 91 ? 12.157 -10.283 -14.243 1.00 90.19 91 LEU A C 1
ATOM 742 O O . LEU A 1 91 ? 11.994 -11.467 -14.538 1.00 90.19 91 LEU A O 1
ATOM 746 N N . VAL A 1 92 ? 12.384 -9.352 -15.159 1.00 88.19 92 VAL A N 1
ATOM 747 C CA . VAL A 1 92 ? 12.460 -9.590 -16.598 1.00 88.19 92 VAL A CA 1
ATOM 748 C C . VAL A 1 92 ? 13.913 -9.475 -17.042 1.00 88.19 92 VAL A C 1
ATOM 750 O O . VAL A 1 92 ? 14.539 -8.423 -16.918 1.00 88.19 92 VAL A O 1
ATOM 753 N N . ALA A 1 93 ? 14.452 -10.558 -17.599 1.00 86.88 93 ALA A N 1
ATOM 754 C CA . ALA A 1 93 ? 15.749 -10.529 -18.260 1.00 86.88 93 ALA A CA 1
ATOM 755 C C . ALA A 1 93 ? 15.601 -9.968 -19.681 1.00 86.88 93 ALA A C 1
ATOM 757 O O . ALA A 1 93 ? 14.795 -10.463 -20.472 1.00 86.88 93 ALA A O 1
ATOM 758 N N . GLN A 1 94 ? 16.402 -8.961 -20.024 1.00 81.12 94 GLN A N 1
ATOM 759 C CA . GLN A 1 94 ? 16.571 -8.493 -21.399 1.00 81.12 94 GLN A CA 1
ATOM 760 C C . GLN A 1 94 ? 18.059 -8.466 -21.726 1.00 81.12 94 GLN A C 1
ATOM 762 O O . GLN A 1 94 ? 18.836 -7.931 -20.952 1.00 81.12 94 GLN A O 1
ATOM 767 N N . ILE A 1 95 ? 18.457 -9.011 -22.877 1.00 81.56 95 ILE A N 1
ATOM 768 C CA . ILE A 1 95 ? 19.849 -9.082 -23.362 1.00 81.56 95 ILE A CA 1
ATOM 769 C C . ILE A 1 95 ? 20.889 -9.293 -22.228 1.00 81.56 95 ILE A C 1
ATOM 771 O O . ILE A 1 95 ? 21.112 -10.433 -21.839 1.00 81.56 95 ILE A O 1
ATOM 775 N N . LEU A 1 96 ? 21.525 -8.228 -21.712 1.00 84.00 96 LEU A N 1
ATOM 776 C CA . LEU A 1 96 ? 22.577 -8.266 -20.678 1.00 84.00 96 LEU A CA 1
ATOM 777 C C . 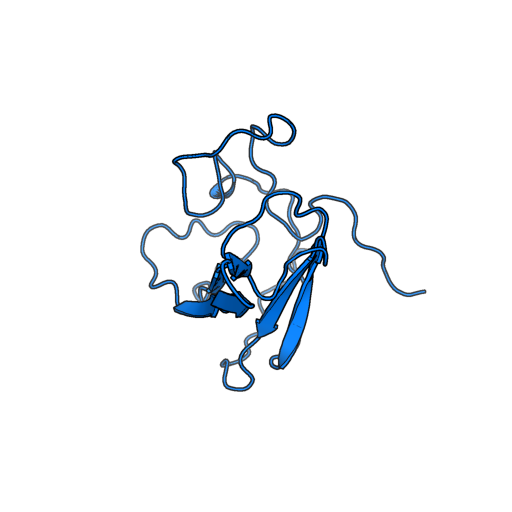LEU A 1 96 ? 22.173 -7.614 -19.336 1.00 84.00 96 LEU A C 1
ATOM 779 O O . LEU A 1 96 ? 23.032 -7.401 -18.482 1.00 84.00 96 LEU A O 1
ATOM 783 N N . CYS A 1 97 ? 20.899 -7.273 -19.136 1.00 84.06 97 CYS A N 1
ATOM 784 C CA . CYS A 1 97 ? 20.413 -6.548 -17.960 1.00 84.06 97 CYS A CA 1
ATOM 785 C C . CYS A 1 97 ? 19.104 -7.131 -17.403 1.00 84.06 97 CYS A C 1
ATOM 787 O O . CYS A 1 97 ? 18.291 -7.734 -18.107 1.00 84.06 97 CYS A O 1
ATOM 789 N N . LEU A 1 98 ? 18.917 -6.945 -16.099 1.00 87.75 98 LEU A N 1
ATOM 790 C CA . LEU A 1 98 ? 17.694 -7.292 -15.388 1.00 87.75 98 LEU A CA 1
ATOM 791 C C . LEU A 1 98 ? 16.860 -6.025 -15.203 1.00 87.75 98 LEU A C 1
ATOM 793 O O . LEU A 1 98 ? 17.406 -4.974 -14.878 1.00 87.75 98 LEU A O 1
ATOM 797 N N . PHE A 1 99 ? 15.554 -6.141 -15.415 1.00 88.31 99 PHE A N 1
ATOM 798 C CA . PHE A 1 99 ? 14.587 -5.067 -15.212 1.00 88.31 99 PHE A CA 1
ATOM 799 C C . PHE A 1 99 ? 13.398 -5.598 -14.423 1.00 88.31 99 PHE A C 1
ATOM 801 O O . PHE A 1 99 ? 13.009 -6.750 -14.593 1.00 88.31 99 PHE A O 1
ATOM 808 N N . TRP A 1 100 ? 12.753 -4.756 -13.627 1.00 87.44 100 TRP A N 1
ATOM 809 C CA . TRP A 1 100 ? 11.441 -5.086 -13.070 1.00 87.44 100 TRP A CA 1
ATOM 810 C C . TRP A 1 100 ? 10.340 -4.852 -14.105 1.00 87.44 100 TRP A C 1
ATOM 812 O O . TRP A 1 100 ? 10.412 -3.930 -14.921 1.00 87.44 100 TRP A O 1
ATOM 822 N N . SER A 1 101 ? 9.279 -5.657 -14.064 1.00 86.69 101 SER A N 1
ATOM 823 C CA . SER A 1 101 ? 8.132 -5.562 -14.981 1.00 86.69 101 SER A CA 1
ATOM 824 C C . SER A 1 101 ? 7.384 -4.220 -14.925 1.00 86.69 101 SER A C 1
ATOM 826 O O . SER A 1 101 ? 6.552 -3.927 -15.794 1.00 86.69 101 SER A O 1
ATOM 828 N N . ASN A 1 102 ? 7.654 -3.405 -13.905 1.00 83.88 102 ASN A N 1
ATOM 829 C CA . ASN A 1 102 ? 7.128 -2.054 -13.726 1.00 83.88 102 ASN A CA 1
ATOM 830 C C . ASN A 1 102 ? 8.029 -0.945 -14.305 1.00 83.88 102 ASN A C 1
ATOM 832 O O . ASN A 1 102 ? 7.674 0.232 -14.211 1.00 83.88 102 ASN A O 1
ATOM 836 N N . TRP A 1 103 ? 9.171 -1.296 -14.909 1.00 82.44 103 TRP A N 1
ATOM 837 C CA . TRP A 1 103 ? 10.139 -0.333 -15.428 1.00 82.44 103 TRP A CA 1
ATOM 838 C C . TRP A 1 103 ? 9.467 0.715 -16.331 1.00 82.44 103 TRP A C 1
ATOM 840 O O . TRP A 1 103 ? 8.659 0.382 -17.199 1.00 82.44 103 TRP A O 1
ATOM 850 N N . LEU A 1 104 ? 9.784 1.995 -16.091 1.00 84.06 104 LEU A N 1
ATOM 851 C CA . LEU A 1 104 ? 9.224 3.191 -16.750 1.00 84.06 104 LEU A CA 1
ATOM 852 C C . LEU A 1 104 ? 7.721 3.457 -16.558 1.00 84.06 104 LEU A C 1
ATOM 854 O O . LEU A 1 104 ? 7.257 4.519 -16.974 1.00 84.06 104 LEU A O 1
ATOM 858 N N . LYS A 1 105 ? 6.955 2.573 -15.906 1.00 87.25 105 LYS A N 1
ATOM 859 C CA . LYS A 1 105 ? 5.505 2.773 -15.729 1.00 87.25 105 LYS A CA 1
ATOM 860 C C . LYS A 1 105 ? 5.166 3.861 -14.710 1.00 87.25 105 LYS A C 1
ATOM 862 O O . LYS A 1 105 ? 4.077 4.417 -14.775 1.00 87.25 105 LYS A O 1
ATOM 867 N N . ARG A 1 106 ? 6.088 4.175 -13.788 1.00 88.62 106 ARG A N 1
ATOM 868 C CA . ARG A 1 106 ? 5.880 5.094 -12.646 1.00 88.62 106 ARG A CA 1
ATOM 869 C C . ARG A 1 106 ? 4.645 4.765 -11.803 1.00 88.62 106 ARG A C 1
ATOM 871 O O . ARG A 1 106 ? 4.065 5.632 -11.149 1.00 88.62 106 ARG A O 1
ATOM 878 N N . GLU A 1 107 ? 4.248 3.502 -11.836 1.00 89.56 107 GLU A N 1
ATOM 879 C CA . GLU A 1 107 ? 3.059 2.973 -11.197 1.00 89.56 107 GLU A CA 1
ATOM 880 C C . GLU A 1 107 ? 3.380 1.610 -10.596 1.00 89.56 107 GLU A C 1
ATOM 882 O O . GLU A 1 107 ? 4.087 0.806 -11.204 1.00 89.56 107 GLU A O 1
ATOM 887 N N . ALA A 1 108 ? 2.800 1.352 -9.432 1.00 89.75 108 ALA A N 1
ATOM 888 C CA . ALA A 1 108 ? 2.749 0.047 -8.799 1.00 89.75 108 ALA A CA 1
ATOM 889 C C . ALA A 1 108 ? 1.289 -0.412 -8.795 1.00 89.75 108 ALA A C 1
ATOM 891 O O . ALA A 1 108 ? 0.402 0.336 -8.375 1.00 89.75 108 ALA A O 1
ATOM 892 N N . GLN A 1 109 ? 1.024 -1.613 -9.301 1.00 91.75 109 GLN A N 1
ATOM 893 C CA . GLN A 1 109 ? -0.329 -2.124 -9.491 1.00 91.75 109 GLN A CA 1
ATOM 894 C C . GLN A 1 109 ? -0.497 -3.481 -8.817 1.00 91.75 109 GLN A C 1
ATOM 896 O O . GLN A 1 109 ? 0.305 -4.390 -9.014 1.00 91.75 109 GLN A O 1
ATOM 901 N N . ALA A 1 110 ? -1.592 -3.642 -8.080 1.00 92.00 110 ALA A N 1
ATOM 902 C CA . ALA A 1 110 ? -1.948 -4.898 -7.433 1.00 92.00 110 ALA A CA 1
ATOM 903 C C . ALA A 1 110 ? -3.400 -5.251 -7.733 1.00 92.00 110 ALA A C 1
ATOM 905 O O . ALA A 1 110 ? -4.278 -4.398 -7.647 1.00 92.00 110 ALA A O 1
ATOM 906 N N . THR A 1 111 ? -3.672 -6.516 -8.052 1.00 93.31 111 THR A N 1
ATOM 907 C CA . THR A 1 111 ? -5.048 -7.010 -8.191 1.00 93.31 111 THR A CA 1
ATOM 908 C C . THR A 1 111 ? -5.436 -7.767 -6.935 1.00 93.31 111 THR A C 1
ATOM 910 O O . THR A 1 111 ? -4.749 -8.711 -6.545 1.00 93.31 111 THR A O 1
ATOM 913 N N . LEU A 1 112 ? -6.546 -7.379 -6.311 1.00 92.38 112 LEU A N 1
ATOM 914 C CA . LEU A 1 112 ? -7.065 -8.096 -5.151 1.00 92.38 112 LEU A CA 1
ATOM 915 C C . LEU A 1 112 ? -7.451 -9.531 -5.543 1.00 92.38 112 LEU A C 1
ATOM 917 O O . LEU A 1 112 ? -8.173 -9.706 -6.531 1.00 92.38 112 LEU A O 1
ATOM 921 N N . PRO A 1 113 ? -7.040 -10.569 -4.792 1.00 91.62 113 PRO A N 1
ATOM 922 C CA . PRO A 1 113 ? -7.422 -11.937 -5.114 1.00 91.62 113 PRO A CA 1
ATOM 923 C C . PRO A 1 113 ? -8.947 -12.104 -5.149 1.00 91.62 113 PRO A C 1
ATOM 925 O O . PRO A 1 113 ? -9.654 -11.727 -4.217 1.00 91.62 113 PRO A O 1
ATOM 928 N N . LYS A 1 114 ? -9.471 -12.713 -6.218 1.00 91.38 114 LYS A N 1
ATOM 929 C CA . LYS A 1 114 ? -10.921 -12.943 -6.385 1.00 91.38 114 LYS A CA 1
ATOM 930 C C . LYS A 1 114 ? -11.519 -13.848 -5.303 1.00 91.38 114 LYS A C 1
ATOM 932 O O . LYS A 1 114 ? -12.709 -13.766 -5.034 1.00 91.38 114 LYS A O 1
ATOM 937 N N . ALA A 1 115 ? -10.692 -14.705 -4.706 1.00 87.88 115 ALA A N 1
ATOM 938 C CA . ALA A 1 115 ? -11.082 -15.645 -3.661 1.00 87.88 115 ALA A CA 1
ATOM 939 C C . ALA A 1 115 ? -11.067 -15.035 -2.247 1.00 87.88 115 ALA A C 1
ATOM 941 O O . ALA A 1 115 ? -11.304 -15.758 -1.282 1.00 87.88 115 ALA A O 1
ATOM 942 N N . LEU A 1 116 ? -10.769 -13.737 -2.097 1.00 84.12 116 LEU A N 1
ATOM 943 C CA . LEU A 1 116 ? -10.846 -13.086 -0.793 1.00 84.12 116 LEU A CA 1
ATOM 944 C C . LEU A 1 116 ? -12.268 -13.191 -0.238 1.00 84.12 116 LEU A C 1
ATOM 946 O O . LEU A 1 116 ? -13.235 -12.789 -0.887 1.00 84.12 116 LEU A O 1
ATOM 950 N N . THR A 1 117 ? -12.386 -13.666 1.000 1.00 77.31 117 THR A N 1
ATOM 951 C CA . THR A 1 117 ? -13.636 -13.570 1.751 1.00 77.31 117 THR A CA 1
ATOM 952 C C . THR A 1 117 ? -13.948 -12.094 1.980 1.00 77.31 117 THR A C 1
ATOM 954 O O . THR A 1 117 ? -13.330 -11.425 2.810 1.00 77.31 117 THR A O 1
ATOM 957 N N . MET A 1 118 ? -14.901 -11.577 1.211 1.00 66.56 118 MET A N 1
ATOM 958 C CA . MET A 1 118 ? -15.329 -10.186 1.284 1.00 66.56 118 MET A CA 1
ATOM 959 C C . MET A 1 118 ? -16.078 -9.943 2.595 1.00 66.56 118 MET A C 1
ATOM 961 O O . MET A 1 118 ? -17.028 -10.654 2.924 1.00 66.56 118 MET A O 1
ATOM 965 N N . ARG A 1 119 ? -15.687 -8.902 3.330 1.00 70.88 119 ARG A N 1
ATOM 966 C CA . ARG A 1 119 ? -16.459 -8.377 4.460 1.00 70.88 119 ARG A CA 1
ATOM 967 C C . ARG A 1 119 ? -16.624 -6.877 4.279 1.00 70.88 119 ARG A C 1
ATOM 969 O O . ARG A 1 119 ? -15.671 -6.185 3.933 1.00 70.88 119 ARG A O 1
ATOM 976 N N . ARG A 1 120 ? -17.819 -6.371 4.576 1.00 60.62 120 ARG A N 1
ATOM 977 C CA . ARG A 1 120 ? -18.036 -4.934 4.751 1.00 60.62 120 ARG A CA 1
ATOM 978 C C . ARG A 1 120 ? -17.330 -4.502 6.039 1.00 60.62 120 ARG A C 1
ATOM 980 O O . ARG A 1 120 ? -17.757 -4.887 7.127 1.00 60.62 120 ARG A O 1
ATOM 987 N N . ILE A 1 121 ? -16.227 -3.771 5.916 1.00 63.19 121 ILE A N 1
ATOM 988 C CA . ILE A 1 121 ? -15.648 -3.039 7.046 1.00 63.19 121 ILE A CA 1
ATOM 989 C C . ILE A 1 121 ? -16.527 -1.794 7.242 1.00 63.19 121 ILE A C 1
ATOM 991 O O . ILE A 1 121 ? -16.904 -1.184 6.236 1.00 63.19 121 ILE A O 1
ATOM 995 N N . PRO A 1 122 ? -16.932 -1.446 8.477 1.00 58.59 122 PRO A N 1
ATOM 996 C CA . PRO A 1 122 ? -17.677 -0.217 8.722 1.00 58.59 122 PRO A CA 1
ATOM 997 C C . PRO A 1 122 ? -16.915 0.977 8.136 1.00 58.59 122 PRO A C 1
ATOM 999 O O . PRO A 1 122 ? -15.729 1.146 8.407 1.00 58.59 122 PRO A O 1
ATOM 1002 N N . VAL A 1 123 ? -17.583 1.776 7.307 1.00 56.56 123 VAL A N 1
ATOM 1003 C CA . VAL A 1 123 ? -17.035 3.046 6.820 1.00 56.56 123 VAL A CA 1
ATOM 1004 C C . VAL A 1 123 ? -17.335 4.077 7.906 1.00 56.56 123 VAL A C 1
ATOM 1006 O O . VAL A 1 123 ? -18.477 4.149 8.361 1.00 56.56 123 VAL A O 1
ATOM 1009 N N . ALA A 1 124 ? -16.329 4.815 8.375 1.00 52.09 124 ALA A N 1
ATOM 1010 C CA . ALA A 1 124 ? -16.573 5.948 9.262 1.00 52.09 124 ALA A CA 1
ATOM 1011 C C . ALA A 1 124 ? -17.375 7.011 8.490 1.00 52.09 124 ALA A C 1
ATOM 1013 O O . ALA A 1 12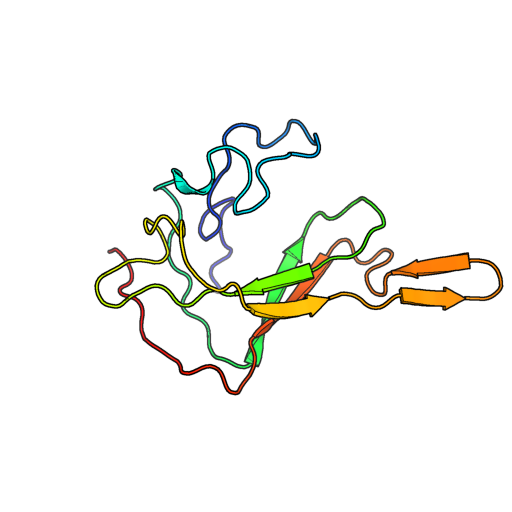4 ? -17.037 7.306 7.343 1.00 52.09 124 ALA A O 1
ATOM 1014 N N . ASN A 1 125 ? -18.460 7.501 9.098 1.00 45.03 125 ASN A N 1
ATOM 1015 C CA . ASN A 1 125 ? -19.274 8.598 8.564 1.00 45.03 125 ASN A CA 1
ATOM 1016 C C . ASN A 1 125 ? -18.514 9.924 8.597 1.00 45.03 125 ASN A C 1
ATOM 1018 O O . ASN A 1 125 ? -17.787 10.143 9.593 1.00 45.03 125 ASN A O 1
#

Sequence (125 aa):
MAHIPGPWEYVRQWTRWGTDWPVWDIRCNVDGSRATNAQTLTVAAGTQLTIREVYHEGPMQYYIVKVPEGEMAATWDEDREAWFKMGADDLVAQILCLFWSNWLKREAQATLPKALTMRRIPVAN

Organism: Polytolypa hystricis (strain UAMH7299) (NCBI:txid1447883)

pLDDT: mean 83.34, std 9.75, range [44.0, 93.69]

InterPro domains:
  IPR005103 Auxiliary Activity family 9, catalytic domain [PF03443] (23-116)